Protein AF-A0A5K1EQE5-F1 (afdb_monomer_lite)

pLDDT: mean 81.82, std 18.01, range [41.94, 97.12]

Foldseek 3Di:
DPDDPPDDDPPPPPDCNVVVLVVQVVLVVVLLVPDDPVCNVVQVPDSGSNVSVVVCCVPPPPPDD

Organism: NCBI:txid210225

Secondary structure (DSSP, 8-state):
-----------S-TTSHHHHHHHHHH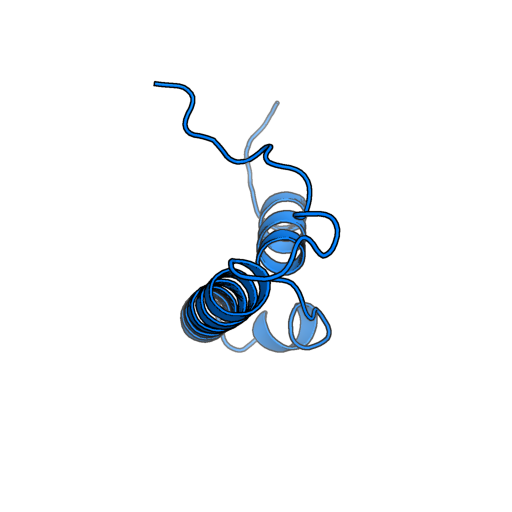HHHHHHHHS-TTTGGGTTT-S-HHHHHHHHHHHH-----

Sequence (65 aa):
NKYILEEDEPIEKKGIYVAWDEDNYIIMSWIMNSVESQIAPAIAYYTKAKDMWSFLKKTYSHATN

Structure (mmCIF, N/CA/C/O backbone):
data_AF-A0A5K1EQE5-F1
#
_entry.id   AF-A0A5K1EQE5-F1
#
loop_
_atom_site.group_PDB
_atom_site.id
_atom_site.type_symbol
_atom_site.label_atom_id
_atom_site.label_alt_id
_atom_site.label_comp_id
_atom_site.label_asym_id
_atom_site.label_entity_id
_atom_site.label_seq_id
_atom_site.pdbx_PDB_ins_code
_atom_site.Cartn_x
_atom_site.Cartn_y
_atom_site.Cartn_z
_atom_site.occupancy
_atom_site.B_iso_or_equiv
_atom_site.auth_seq_id
_atom_site.auth_comp_id
_atom_site.auth_asym_id
_atom_site.auth_atom_id
_atom_site.pdbx_PDB_model_num
ATOM 1 N N . ASN A 1 1 ? 21.875 10.977 9.382 1.00 41.94 1 ASN A N 1
ATOM 2 C CA . ASN A 1 1 ? 21.284 10.026 8.419 1.00 41.94 1 ASN A CA 1
ATOM 3 C C . ASN A 1 1 ? 19.811 10.328 8.192 1.00 41.94 1 ASN A C 1
ATOM 5 O O . ASN A 1 1 ? 18.948 9.712 8.799 1.00 41.94 1 ASN A O 1
ATOM 9 N N . LYS A 1 2 ? 19.537 11.334 7.355 1.00 43.25 2 LYS A N 1
ATOM 10 C CA . LYS A 1 2 ? 18.198 11.696 6.878 1.00 43.25 2 LYS A CA 1
ATOM 11 C C . LYS A 1 2 ? 17.951 10.844 5.629 1.00 43.25 2 LYS A C 1
ATOM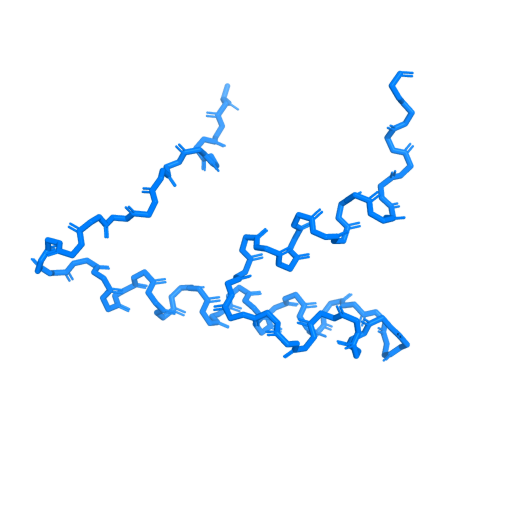 13 O O . LYS A 1 2 ? 18.323 11.250 4.535 1.00 43.25 2 LYS A O 1
ATOM 18 N N . TYR A 1 3 ? 17.488 9.609 5.809 1.00 48.00 3 TYR A N 1
ATOM 19 C CA . TYR A 1 3 ? 17.236 8.704 4.688 1.00 48.00 3 TYR A CA 1
ATOM 20 C C . TYR A 1 3 ? 16.033 9.216 3.885 1.00 48.00 3 TYR A C 1
ATOM 22 O O . TYR A 1 3 ? 14.899 9.130 4.338 1.00 48.00 3 TYR A O 1
ATOM 30 N N . ILE A 1 4 ? 16.332 9.873 2.763 1.00 53.19 4 ILE A N 1
ATOM 31 C CA . ILE A 1 4 ? 15.763 9.635 1.427 1.00 53.19 4 ILE A CA 1
ATOM 32 C C . ILE A 1 4 ? 14.334 9.050 1.454 1.00 53.19 4 ILE A C 1
ATOM 34 O O . ILE A 1 4 ? 14.129 7.871 1.201 1.00 53.19 4 ILE A O 1
ATOM 38 N N . LEU A 1 5 ? 13.337 9.866 1.791 1.00 53.09 5 LEU A N 1
ATOM 39 C CA . LEU A 1 5 ? 11.912 9.559 1.555 1.00 53.09 5 LEU A CA 1
ATOM 40 C C . LEU A 1 5 ? 11.222 10.670 0.741 1.00 53.09 5 LEU A C 1
ATOM 42 O O . LEU A 1 5 ? 10.006 10.659 0.552 1.00 53.09 5 LEU A O 1
ATOM 46 N N . GLU A 1 6 ? 12.011 11.630 0.259 1.00 51.72 6 GLU A N 1
ATOM 47 C CA . GLU A 1 6 ? 11.574 12.795 -0.516 1.00 51.72 6 GLU A CA 1
ATOM 48 C C . GLU A 1 6 ? 12.131 12.763 -1.948 1.00 51.72 6 GLU A C 1
ATOM 50 O O . GLU A 1 6 ? 12.298 13.812 -2.557 1.00 51.72 6 GLU A O 1
ATOM 55 N N . GLU A 1 7 ? 12.454 11.589 -2.505 1.00 58.28 7 GLU A N 1
ATOM 56 C CA . GLU A 1 7 ? 12.597 11.527 -3.963 1.00 58.28 7 GLU A CA 1
ATOM 57 C C . GLU A 1 7 ? 11.199 11.579 -4.580 1.00 58.28 7 GLU A C 1
ATOM 59 O O . GLU A 1 7 ? 10.355 10.702 -4.361 1.00 58.28 7 GLU A O 1
ATOM 64 N N . ASP A 1 8 ? 10.938 12.679 -5.283 1.00 66.50 8 ASP A N 1
ATOM 65 C CA . ASP A 1 8 ? 9.788 12.813 -6.163 1.00 66.50 8 ASP A CA 1
ATOM 66 C C . ASP A 1 8 ? 9.849 11.741 -7.258 1.00 66.50 8 ASP A C 1
ATOM 68 O O . ASP A 1 8 ? 10.925 11.346 -7.712 1.00 66.50 8 ASP A O 1
ATOM 72 N N . GLU A 1 9 ? 8.669 11.249 -7.642 1.00 57.53 9 GLU A N 1
ATOM 73 C CA . GLU A 1 9 ? 8.471 10.178 -8.621 1.00 57.53 9 GLU A CA 1
ATOM 74 C C . GLU A 1 9 ? 9.354 10.391 -9.863 1.00 57.53 9 GLU A C 1
ATOM 76 O O . GLU A 1 9 ? 9.344 11.486 -10.441 1.00 57.53 9 GLU A O 1
ATOM 81 N N . PRO A 1 10 ? 10.137 9.381 -10.292 1.00 57.06 10 PRO A N 1
ATOM 82 C CA . PRO A 1 10 ? 10.991 9.541 -11.454 1.00 57.06 10 PRO A CA 1
ATOM 83 C C . PRO A 1 10 ? 10.116 9.789 -12.687 1.00 57.06 10 PRO A C 1
ATOM 85 O O . PRO A 1 10 ? 9.379 8.912 -13.130 1.00 57.06 10 PRO A O 1
ATOM 88 N N . ILE A 1 11 ? 10.215 10.999 -13.246 1.00 59.47 11 ILE A N 1
ATOM 89 C CA . ILE A 1 11 ? 9.551 11.414 -14.488 1.00 59.47 11 ILE A CA 1
ATOM 90 C C . ILE A 1 11 ? 10.052 10.500 -15.608 1.00 59.47 11 ILE A C 1
ATOM 92 O O . ILE A 1 11 ? 11.149 10.742 -16.103 1.00 59.47 11 ILE A O 1
ATOM 96 N N . GLU A 1 12 ? 9.294 9.446 -15.937 1.00 54.69 12 GLU A N 1
ATOM 97 C CA . GLU A 1 12 ? 9.437 8.491 -17.055 1.00 54.69 12 GLU A CA 1
ATOM 98 C C . GLU A 1 12 ? 10.759 8.560 -17.855 1.00 54.69 12 GLU A C 1
ATOM 100 O O . GLU A 1 12 ? 10.788 8.702 -19.080 1.00 54.69 12 GLU A O 1
ATOM 105 N N . LYS A 1 13 ? 11.908 8.431 -17.190 1.00 54.06 13 LYS A N 1
ATOM 106 C CA . LYS A 1 13 ? 13.201 8.305 -17.864 1.00 54.06 13 LYS A CA 1
ATOM 107 C C . LYS A 1 13 ? 13.537 6.826 -17.893 1.00 54.06 13 LYS A C 1
ATOM 109 O O . LYS A 1 13 ? 14.058 6.265 -16.934 1.00 54.06 13 LYS A O 1
ATOM 114 N N . LYS A 1 14 ? 13.129 6.212 -19.013 1.00 59.59 14 LYS A N 1
ATOM 115 C CA . LYS A 1 14 ? 13.406 4.842 -19.478 1.00 59.59 14 LYS A CA 1
ATOM 116 C C . LYS A 1 14 ? 14.562 4.162 -18.730 1.00 59.59 14 LYS A C 1
ATOM 118 O O . LYS A 1 14 ? 15.719 4.523 -18.919 1.00 59.59 14 LYS A O 1
ATOM 123 N N . GLY A 1 15 ? 14.218 3.139 -17.947 1.00 64.75 15 GLY A N 1
ATOM 124 C CA . GLY A 1 15 ? 15.151 2.193 -17.329 1.00 64.75 15 GLY A CA 1
ATOM 125 C C . GLY A 1 15 ? 14.762 1.816 -15.901 1.00 64.75 15 GLY A C 1
ATOM 126 O O . GLY A 1 15 ? 14.670 0.638 -15.588 1.00 64.75 15 GLY A O 1
ATOM 127 N N . ILE A 1 16 ? 14.473 2.813 -15.061 1.00 71.94 16 ILE A N 1
ATOM 128 C CA . ILE A 1 16 ? 14.274 2.616 -13.612 1.00 71.94 16 ILE A CA 1
ATOM 129 C C . ILE A 1 16 ? 12.808 2.503 -13.180 1.00 71.94 16 ILE A C 1
ATOM 131 O O . ILE A 1 16 ? 12.540 2.038 -12.080 1.00 71.94 16 ILE A O 1
ATOM 135 N N . TYR A 1 17 ? 11.860 2.901 -14.0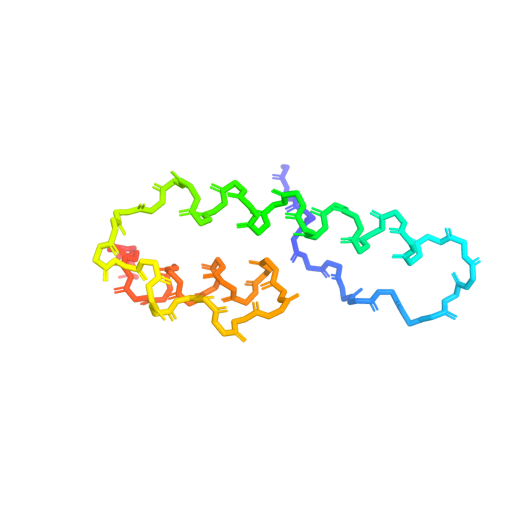36 1.00 80.44 17 TYR A N 1
ATOM 136 C CA . TYR A 1 17 ? 10.433 2.898 -13.689 1.00 80.44 17 TYR A CA 1
ATOM 137 C C . TYR A 1 17 ? 9.902 1.491 -13.388 1.00 80.44 17 TYR A C 1
ATOM 139 O O . TYR A 1 17 ? 9.159 1.323 -12.436 1.00 80.44 17 TYR A O 1
ATOM 147 N N . VAL A 1 18 ? 10.324 0.480 -14.157 1.00 82.94 18 VAL A N 1
ATOM 148 C CA . VAL A 1 18 ? 9.890 -0.912 -13.942 1.00 82.94 18 VAL A CA 1
ATOM 149 C C . VAL A 1 18 ? 10.339 -1.416 -12.570 1.00 82.94 18 VAL A C 1
ATOM 151 O O . VAL A 1 18 ? 9.518 -1.918 -11.816 1.00 82.94 18 VAL A O 1
ATOM 154 N N . ALA A 1 19 ? 11.612 -1.211 -12.218 1.00 87.25 19 ALA A N 1
ATOM 155 C CA . ALA A 1 19 ? 12.129 -1.592 -10.904 1.00 87.25 19 ALA A CA 1
ATOM 156 C C . ALA A 1 19 ? 11.427 -0.826 -9.768 1.00 87.25 19 ALA A C 1
ATOM 158 O O . ALA A 1 19 ? 11.077 -1.410 -8.751 1.00 87.25 19 ALA A O 1
ATOM 159 N N . TRP A 1 20 ? 11.163 0.471 -9.962 1.00 88.94 20 TRP A N 1
ATOM 160 C CA . TRP A 1 20 ? 10.426 1.278 -8.989 1.00 88.94 20 TRP A CA 1
ATOM 161 C C . TRP A 1 20 ? 8.980 0.797 -8.794 1.00 88.94 20 TRP A C 1
ATOM 163 O O . TRP A 1 20 ? 8.496 0.769 -7.666 1.00 88.94 20 TRP A O 1
ATOM 173 N N . ASP A 1 21 ? 8.290 0.417 -9.872 1.00 89.25 21 ASP A N 1
ATOM 174 C CA . ASP A 1 21 ? 6.915 -0.088 -9.820 1.00 89.25 21 ASP A CA 1
ATOM 175 C C . ASP A 1 21 ? 6.854 -1.459 -9.123 1.00 89.25 21 ASP A C 1
ATOM 177 O O . ASP A 1 21 ? 6.009 -1.683 -8.256 1.00 89.25 21 ASP A O 1
ATOM 181 N N . GLU A 1 22 ? 7.814 -2.344 -9.409 1.00 92.25 22 GLU A N 1
ATOM 182 C CA . GLU A 1 22 ? 7.988 -3.614 -8.693 1.00 92.25 22 GLU A CA 1
ATOM 183 C C . GLU A 1 22 ? 8.219 -3.390 -7.189 1.00 92.25 22 GLU A C 1
ATOM 185 O O . GLU A 1 22 ? 7.505 -3.965 -6.361 1.00 92.25 22 GLU A O 1
ATOM 190 N N . ASP A 1 23 ? 9.154 -2.507 -6.827 1.00 93.69 23 ASP A N 1
ATOM 191 C CA . ASP A 1 23 ? 9.426 -2.140 -5.434 1.00 93.69 23 ASP A CA 1
ATOM 192 C C . ASP A 1 23 ? 8.181 -1.544 -4.758 1.00 93.69 23 ASP A C 1
ATOM 194 O O . ASP A 1 23 ? 7.857 -1.882 -3.613 1.00 93.69 23 ASP A O 1
ATOM 198 N N . ASN A 1 24 ? 7.430 -0.700 -5.472 1.00 94.38 24 ASN A N 1
ATOM 199 C CA . ASN A 1 24 ? 6.175 -0.133 -4.995 1.00 94.38 24 ASN A CA 1
ATOM 200 C C . ASN A 1 24 ? 5.167 -1.241 -4.643 1.00 94.38 24 ASN A C 1
ATOM 202 O O . ASN A 1 24 ? 4.632 -1.233 -3.532 1.00 94.38 24 ASN A O 1
ATOM 206 N N . TYR A 1 25 ? 4.961 -2.241 -5.507 1.00 94.62 25 TYR A N 1
ATOM 207 C CA . TYR A 1 25 ? 4.062 -3.367 -5.218 1.00 94.62 25 TYR A CA 1
ATOM 208 C C . TYR A 1 25 ? 4.538 -4.257 -4.066 1.00 94.62 25 TYR A C 1
ATOM 210 O O . TYR A 1 25 ? 3.711 -4.736 -3.278 1.00 94.62 25 TYR A O 1
ATOM 218 N N . ILE A 1 26 ? 5.851 -4.470 -3.932 1.00 95.94 26 ILE A N 1
ATOM 219 C CA . ILE A 1 26 ? 6.428 -5.218 -2.806 1.00 95.94 26 ILE A CA 1
ATOM 220 C C . ILE A 1 26 ? 6.084 -4.517 -1.490 1.00 95.94 26 ILE A C 1
ATOM 222 O O . ILE A 1 26 ? 5.572 -5.148 -0.560 1.00 95.94 26 ILE A O 1
ATOM 226 N N . ILE A 1 27 ? 6.298 -3.202 -1.418 1.00 96.56 27 ILE A N 1
ATOM 227 C CA . ILE A 1 27 ? 6.015 -2.427 -0.208 1.00 96.56 27 ILE A CA 1
ATOM 228 C C . ILE A 1 27 ? 4.505 -2.358 0.050 1.00 96.56 27 ILE A C 1
ATOM 230 O O . ILE A 1 27 ? 4.085 -2.534 1.193 1.00 96.56 27 ILE A O 1
ATOM 234 N N . MET A 1 28 ? 3.672 -2.173 -0.980 1.00 96.94 28 MET A N 1
ATOM 235 C CA . MET A 1 28 ? 2.210 -2.224 -0.835 1.00 96.94 28 MET A CA 1
ATOM 236 C C . MET A 1 28 ? 1.753 -3.554 -0.230 1.00 96.94 28 MET A C 1
ATOM 238 O O . MET A 1 28 ? 0.961 -3.566 0.711 1.00 96.94 28 MET A O 1
ATOM 242 N N . SER A 1 29 ? 2.290 -4.672 -0.725 1.00 96.62 29 SER A N 1
ATOM 243 C CA . SER A 1 29 ? 1.981 -6.009 -0.213 1.00 96.62 29 SER A CA 1
ATOM 244 C C . SER A 1 29 ? 2.428 -6.171 1.237 1.00 96.62 29 SER A C 1
ATOM 246 O O . SER A 1 29 ? 1.685 -6.709 2.057 1.00 96.62 29 SER A O 1
ATOM 248 N N . TRP A 1 30 ? 3.617 -5.680 1.588 1.00 97.12 30 TRP A N 1
ATOM 249 C CA . TRP A 1 30 ? 4.089 -5.694 2.971 1.00 97.12 30 TRP A CA 1
ATOM 250 C C . TRP A 1 30 ? 3.179 -4.874 3.895 1.00 97.12 30 TRP A C 1
ATOM 252 O O . TRP A 1 30 ? 2.791 -5.371 4.952 1.00 97.12 30 TRP A O 1
ATOM 262 N N . ILE A 1 31 ? 2.771 -3.668 3.484 1.00 96.62 31 ILE A N 1
ATOM 263 C CA . ILE A 1 31 ? 1.854 -2.820 4.258 1.00 96.62 31 ILE A CA 1
ATOM 264 C C . ILE A 1 31 ? 0.494 -3.511 4.427 1.00 96.62 31 ILE A C 1
ATOM 266 O O . ILE A 1 31 ? 0.025 -3.631 5.556 1.00 96.62 31 ILE A O 1
ATOM 270 N N . MET A 1 32 ? -0.117 -4.010 3.344 1.00 96.25 32 MET A N 1
ATOM 271 C CA . MET A 1 32 ? -1.417 -4.701 3.394 1.00 96.25 32 MET A CA 1
ATOM 272 C C . MET A 1 32 ? -1.412 -5.893 4.352 1.00 96.25 32 MET A C 1
ATOM 274 O O . MET A 1 32 ? -2.395 -6.120 5.050 1.00 96.25 32 MET A O 1
ATOM 278 N N . ASN A 1 33 ? -0.307 -6.638 4.393 1.00 96.25 33 ASN A N 1
ATOM 279 C CA . ASN A 1 33 ? -0.164 -7.804 5.262 1.00 96.25 33 ASN A CA 1
ATOM 280 C C . ASN A 1 33 ? 0.233 -7.452 6.704 1.00 96.25 33 ASN A C 1
ATOM 282 O O . ASN A 1 33 ? 0.128 -8.302 7.583 1.00 96.25 33 ASN A O 1
ATOM 286 N N . SER A 1 34 ? 0.708 -6.230 6.954 1.00 95.50 34 SER A N 1
ATOM 287 C CA . SER A 1 34 ? 1.156 -5.792 8.283 1.00 95.50 34 SER A CA 1
ATOM 288 C C . SER A 1 34 ? 0.081 -5.041 9.068 1.00 95.50 34 SER A C 1
ATOM 290 O O . SER A 1 34 ? 0.228 -4.857 10.27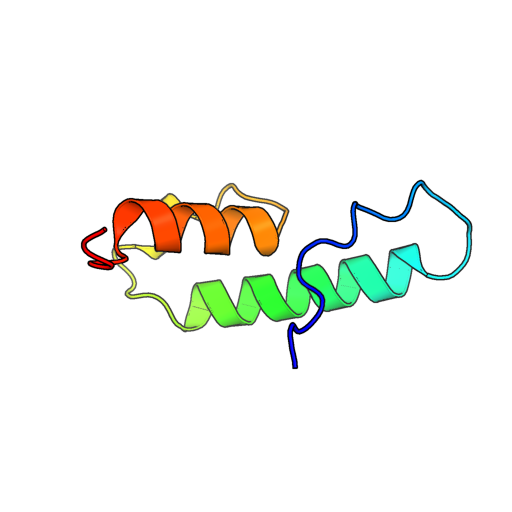6 1.00 95.50 34 SER A O 1
ATOM 292 N N . VAL A 1 35 ? -0.982 -4.577 8.407 1.00 94.88 35 VAL A N 1
ATOM 293 C CA . VAL A 1 35 ? -2.108 -3.916 9.075 1.00 94.88 35 VAL A CA 1
ATOM 294 C C . VAL A 1 35 ? -3.134 -4.928 9.573 1.00 94.88 35 VAL A C 1
ATOM 296 O O . VAL A 1 35 ? -3.297 -6.014 9.019 1.00 94.88 35 VAL A O 1
ATOM 299 N N . GLU A 1 36 ? -3.880 -4.552 10.608 1.00 95.56 36 GLU A N 1
ATOM 300 C CA . GLU A 1 36 ? -5.032 -5.336 11.047 1.00 95.56 36 GLU A CA 1
ATOM 301 C C . GLU A 1 36 ? -6.090 -5.427 9.936 1.00 95.56 36 GLU A C 1
ATOM 303 O O . GLU A 1 36 ? -6.306 -4.480 9.174 1.00 95.56 36 GLU A O 1
ATOM 308 N N . SER A 1 37 ? -6.811 -6.549 9.879 1.00 94.44 37 SER A N 1
ATOM 309 C CA . SER A 1 37 ? -7.805 -6.824 8.829 1.00 94.44 37 SER A CA 1
ATOM 310 C C . SER A 1 37 ? -8.907 -5.764 8.730 1.00 94.44 37 SER A C 1
ATOM 312 O O . SER A 1 37 ? -9.425 -5.518 7.644 1.00 94.44 37 SER A O 1
ATOM 314 N N . GLN A 1 38 ? -9.236 -5.098 9.838 1.00 95.56 38 GLN A N 1
ATOM 315 C CA . GLN A 1 38 ? -10.196 -3.992 9.876 1.00 95.56 38 GLN A CA 1
ATOM 316 C C . GLN A 1 38 ? -9.678 -2.698 9.220 1.00 95.56 38 GLN A C 1
ATOM 318 O O . GLN A 1 38 ? -10.476 -1.870 8.788 1.00 95.56 38 GLN A O 1
ATOM 323 N N . ILE A 1 39 ? -8.356 -2.521 9.125 1.00 94.00 39 ILE A N 1
ATOM 324 C CA . ILE A 1 39 ? -7.703 -1.341 8.536 1.00 94.00 39 ILE A CA 1
ATOM 325 C C . ILE A 1 39 ? -7.464 -1.544 7.033 1.00 94.00 39 ILE A C 1
ATOM 327 O O . ILE A 1 39 ? -7.533 -0.584 6.267 1.00 94.00 39 ILE A O 1
ATOM 331 N N . ALA A 1 40 ? -7.235 -2.782 6.585 1.00 94.69 40 ALA A N 1
ATOM 332 C CA . ALA A 1 40 ? -6.928 -3.105 5.188 1.00 94.69 40 ALA A CA 1
ATOM 333 C C . ALA A 1 40 ? -7.904 -2.497 4.146 1.00 94.69 40 ALA A C 1
ATOM 335 O O . ALA A 1 40 ? -7.424 -1.946 3.150 1.00 94.69 40 ALA A O 1
ATOM 336 N N . PRO A 1 41 ? -9.242 -2.477 4.350 1.00 96.25 41 PRO A N 1
ATOM 337 C CA . PRO A 1 41 ? -10.163 -1.834 3.408 1.00 96.25 41 PRO A CA 1
ATOM 338 C C . PRO A 1 41 ? -9.913 -0.332 3.215 1.00 96.25 41 PRO A C 1
ATOM 340 O O . PRO A 1 41 ? -10.164 0.197 2.135 1.00 96.25 41 PRO A O 1
ATOM 343 N N . ALA A 1 42 ? -9.393 0.360 4.236 1.00 94.75 42 ALA A N 1
ATOM 344 C CA . ALA A 1 42 ? -9.148 1.801 4.198 1.00 94.75 42 ALA A CA 1
ATOM 345 C C . ALA A 1 42 ? -7.940 2.195 3.334 1.00 94.75 42 ALA A C 1
ATOM 347 O O . ALA A 1 42 ? -7.796 3.371 3.004 1.00 94.75 42 ALA A O 1
ATOM 348 N N . ILE A 1 43 ? -7.082 1.236 2.974 1.00 95.62 43 ILE A N 1
ATOM 349 C CA . ILE A 1 43 ? -5.882 1.474 2.160 1.00 95.62 43 ILE A CA 1
ATOM 350 C C . ILE A 1 43 ? -5.863 0.692 0.838 1.00 95.62 43 ILE A C 1
ATOM 352 O O . ILE A 1 43 ? -4.986 0.923 0.011 1.00 95.62 43 ILE A O 1
ATOM 356 N N . ALA A 1 44 ? -6.837 -0.192 0.604 1.00 94.38 44 ALA A N 1
ATOM 357 C CA . ALA A 1 44 ? -6.875 -1.087 -0.557 1.00 94.38 44 ALA A CA 1
ATOM 358 C C . ALA A 1 44 ? -7.038 -0.378 -1.918 1.00 94.38 44 ALA A C 1
ATOM 360 O O . ALA A 1 44 ? -6.760 -0.978 -2.952 1.00 94.38 44 ALA A O 1
ATOM 361 N N . TYR A 1 45 ? -7.507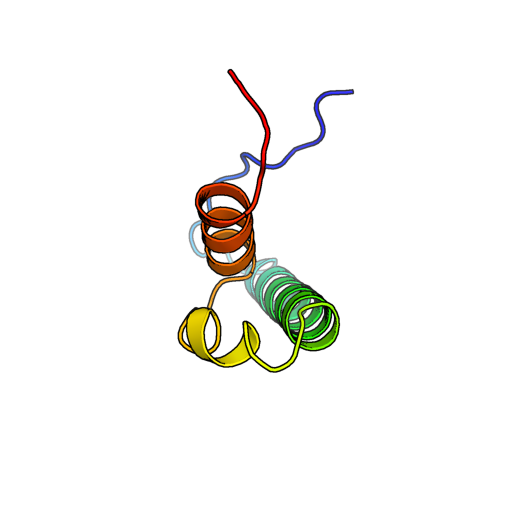 0.874 -1.936 1.00 92.94 45 TYR A N 1
ATOM 362 C CA . TYR A 1 45 ? -7.717 1.650 -3.166 1.00 92.94 45 TYR A CA 1
ATOM 363 C C . TYR A 1 45 ? -6.496 2.477 -3.592 1.00 92.94 45 TYR A C 1
ATOM 365 O O . TYR A 1 45 ? -6.511 3.073 -4.669 1.00 92.94 45 TYR A O 1
ATOM 373 N N . TYR A 1 46 ? -5.452 2.547 -2.765 1.00 94.00 46 TYR A N 1
ATOM 374 C CA . TYR A 1 46 ? -4.223 3.239 -3.134 1.00 94.00 46 TYR A CA 1
ATOM 375 C C . TYR A 1 46 ? -3.390 2.374 -4.076 1.00 94.00 46 TYR A C 1
ATOM 377 O O . TYR A 1 46 ? -3.241 1.175 -3.867 1.00 94.00 46 TYR A O 1
ATOM 385 N N . THR A 1 47 ? -2.799 3.005 -5.086 1.00 92.69 47 THR A N 1
ATOM 386 C CA . THR A 1 47 ? -1.891 2.357 -6.046 1.00 92.69 47 THR A CA 1
ATOM 387 C C . THR A 1 47 ? -0.419 2.653 -5.758 1.00 92.69 47 THR A C 1
ATOM 389 O O . THR A 1 47 ? 0.465 2.194 -6.477 1.00 92.69 47 THR A O 1
ATOM 392 N N . LYS A 1 48 ? -0.141 3.437 -4.710 1.00 93.38 48 LYS A N 1
ATOM 393 C CA . LYS A 1 48 ? 1.206 3.834 -4.301 1.00 93.38 48 LYS A CA 1
ATOM 394 C C . LYS A 1 48 ? 1.420 3.516 -2.827 1.00 93.38 48 LYS A C 1
ATOM 396 O O . LYS A 1 48 ? 0.668 3.977 -1.965 1.00 93.38 48 LYS A O 1
ATOM 401 N N . ALA A 1 49 ? 2.503 2.806 -2.524 1.00 94.94 49 ALA A N 1
ATOM 402 C CA . ALA A 1 49 ? 2.926 2.493 -1.162 1.00 94.94 49 ALA A CA 1
ATOM 403 C C . ALA A 1 49 ? 3.114 3.757 -0.306 1.00 94.94 49 ALA A C 1
ATOM 405 O O . ALA A 1 49 ? 2.732 3.785 0.866 1.00 94.94 49 ALA A O 1
ATOM 406 N N . LYS A 1 50 ? 3.657 4.829 -0.903 1.00 94.56 50 LYS A N 1
ATOM 407 C CA . LYS A 1 50 ? 3.833 6.134 -0.245 1.00 94.56 50 LYS A CA 1
ATOM 408 C C . LYS A 1 50 ? 2.507 6.702 0.263 1.00 94.56 50 LYS A C 1
ATOM 410 O O . LYS A 1 50 ? 2.465 7.232 1.376 1.00 94.56 50 LYS A O 1
ATOM 415 N N . ASP A 1 51 ? 1.438 6.565 -0.514 1.00 95.25 51 ASP A N 1
ATOM 416 C CA . ASP A 1 51 ? 0.123 7.103 -0.164 1.00 95.25 51 ASP A CA 1
ATOM 417 C C . ASP A 1 51 ? -0.532 6.269 0.940 1.00 95.25 51 ASP A C 1
ATOM 419 O O . ASP A 1 51 ? -1.016 6.836 1.922 1.00 95.25 51 ASP A O 1
ATOM 423 N N . MET A 1 52 ? -0.436 4.935 0.855 1.00 96.06 52 MET A N 1
ATOM 424 C CA . MET A 1 52 ? -0.870 4.027 1.926 1.00 96.06 52 MET A CA 1
ATOM 425 C C . MET A 1 52 ? -0.187 4.369 3.254 1.00 96.06 52 MET A C 1
ATOM 427 O O . MET A 1 52 ? -0.850 4.582 4.269 1.00 96.06 52 MET A O 1
ATOM 431 N N . TRP A 1 53 ? 1.146 4.469 3.246 1.00 94.94 53 TRP A N 1
ATOM 432 C CA . TRP A 1 53 ? 1.925 4.795 4.439 1.00 94.94 53 TRP A CA 1
ATOM 433 C C . TRP A 1 53 ? 1.589 6.185 4.990 1.00 94.94 53 TRP A C 1
ATOM 435 O O . TRP A 1 53 ? 1.426 6.354 6.199 1.00 94.94 53 TRP A O 1
ATOM 445 N N . SER A 1 54 ? 1.439 7.182 4.115 1.00 94.06 54 SER A N 1
ATOM 446 C CA . SER A 1 54 ? 1.094 8.550 4.515 1.00 94.06 54 SER A CA 1
ATOM 447 C C . SER A 1 54 ? -0.288 8.621 5.164 1.00 94.06 54 SER A C 1
ATOM 449 O O . SER A 1 54 ? -0.446 9.286 6.191 1.00 94.06 54 SER A O 1
ATOM 451 N N . PHE A 1 55 ? -1.273 7.901 4.619 1.00 93.69 55 PHE A N 1
ATOM 452 C CA . PHE A 1 55 ? -2.606 7.787 5.205 1.00 93.69 55 PHE A CA 1
ATOM 453 C C . PHE A 1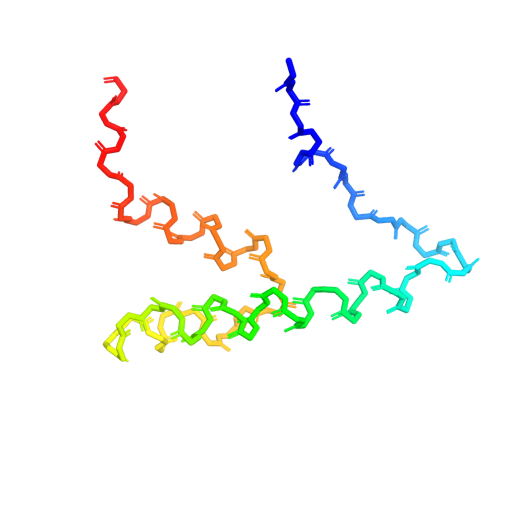 55 ? -2.565 7.129 6.588 1.00 93.69 55 PHE A C 1
ATOM 455 O O . PHE A 1 55 ? -3.119 7.677 7.545 1.00 93.69 55 PHE A O 1
ATOM 462 N N . LEU A 1 56 ? -1.875 5.989 6.717 1.00 93.81 56 LEU A N 1
ATOM 463 C CA . LEU A 1 56 ? -1.750 5.273 7.989 1.00 93.81 56 LEU A CA 1
ATOM 464 C C . LEU A 1 56 ? -1.068 6.140 9.047 1.00 93.81 56 LEU A C 1
ATOM 466 O O . LEU A 1 56 ? -1.562 6.259 10.167 1.00 93.81 56 LEU A O 1
ATOM 470 N N . LYS A 1 57 ? 0.026 6.814 8.676 1.00 91.81 57 LYS A N 1
ATOM 471 C CA . LYS A 1 57 ? 0.727 7.747 9.558 1.00 91.81 57 LYS A CA 1
ATOM 472 C C . LYS A 1 57 ? -0.201 8.876 10.006 1.00 91.81 57 LYS A C 1
ATOM 474 O O . LYS A 1 57 ? -0.308 9.127 11.199 1.00 91.81 57 LYS A O 1
ATOM 479 N N . LYS A 1 58 ? -0.911 9.535 9.089 1.00 90.81 58 LYS A N 1
ATOM 480 C CA . LYS A 1 58 ? -1.826 10.635 9.436 1.00 90.81 58 LYS A CA 1
ATOM 481 C C . LYS A 1 58 ? -2.964 10.190 10.362 1.00 90.81 58 LYS A C 1
ATOM 483 O O . LYS A 1 58 ? -3.352 10.949 11.241 1.00 90.81 58 LYS A O 1
ATOM 488 N N . THR A 1 59 ? -3.496 8.991 10.147 1.00 90.50 59 THR A N 1
ATOM 489 C CA . THR A 1 59 ? -4.692 8.500 10.848 1.00 90.50 59 THR A CA 1
ATOM 490 C C . THR A 1 59 ? -4.367 7.887 12.210 1.00 90.50 59 THR A C 1
ATOM 492 O O . THR A 1 59 ? -5.138 8.053 13.149 1.00 90.50 59 THR A O 1
ATOM 495 N N . TYR A 1 60 ? -3.229 7.196 12.329 1.00 86.88 60 TYR A N 1
ATOM 496 C CA . TYR A 1 60 ? -2.919 6.360 13.495 1.00 86.88 60 TYR A CA 1
ATOM 497 C C . TYR A 1 60 ? -1.616 6.722 14.208 1.00 86.88 60 TYR A C 1
ATOM 499 O O . TYR A 1 60 ? -1.373 6.221 15.312 1.00 86.88 60 TYR A O 1
ATOM 507 N N . SER A 1 61 ? -0.759 7.576 13.631 1.00 83.81 61 SER A N 1
ATOM 508 C CA . SER A 1 61 ? 0.411 8.031 14.380 1.00 83.81 61 SER A CA 1
ATOM 509 C C . SER A 1 61 ? -0.049 8.940 15.515 1.00 83.81 61 SER A C 1
ATOM 511 O O . SER A 1 61 ? -0.532 10.047 15.309 1.00 83.81 61 SER A O 1
ATOM 513 N N . HIS A 1 62 ? 0.139 8.467 16.742 1.00 71.25 62 HIS A N 1
ATOM 514 C CA . HIS A 1 62 ? -0.003 9.267 17.957 1.00 71.25 62 HIS A CA 1
ATOM 515 C C . HIS A 1 62 ? 1.245 10.132 18.178 1.00 71.25 62 HIS A C 1
ATOM 517 O O . HIS A 1 62 ? 1.630 10.387 19.315 1.00 71.25 62 HIS A O 1
ATOM 523 N N . ALA A 1 63 ? 1.920 10.540 17.097 1.00 60.84 63 ALA A N 1
ATOM 524 C CA . ALA A 1 63 ? 3.012 11.493 17.168 1.00 60.84 63 ALA A CA 1
ATOM 525 C C . ALA A 1 63 ? 2.397 12.847 17.537 1.00 60.84 63 ALA A C 1
ATOM 527 O O . ALA A 1 63 ? 2.058 13.654 16.675 1.00 60.84 63 ALA A O 1
ATOM 528 N N . THR A 1 64 ? 2.173 13.037 18.836 1.00 50.47 64 THR A N 1
ATOM 529 C CA . THR A 1 64 ? 1.897 14.326 19.453 1.00 50.47 64 THR A CA 1
ATOM 530 C C . THR A 1 64 ? 2.995 15.276 19.004 1.00 50.47 64 THR A C 1
ATOM 532 O O . THR A 1 64 ? 4.172 15.025 19.271 1.00 50.47 64 THR A O 1
ATOM 535 N N . ASN A 1 65 ? 2.593 16.299 18.257 1.00 44.69 65 ASN A N 1
ATOM 536 C CA . ASN A 1 65 ? 3.422 17.459 17.961 1.00 44.69 65 ASN A CA 1
ATOM 537 C C . ASN A 1 65 ? 3.740 18.211 19.260 1.00 44.69 65 ASN A C 1
ATOM 539 O O . ASN A 1 65 ? 2.841 18.237 20.134 1.00 44.69 65 ASN A O 1
#

Radius of gyration: 13.63 Å; chains: 1; bounding box: 32×25×39 Å